Protein AF-W2MM68-F1 (afdb_monomer)

Structure (mmCIF, N/CA/C/O backbone):
data_AF-W2MM68-F1
#
_entry.id   AF-W2MM68-F1
#
loop_
_atom_site.group_PDB
_atom_site.id
_atom_site.type_symbol
_atom_site.label_atom_id
_atom_site.label_alt_id
_atom_site.label_comp_id
_atom_site.label_asym_id
_atom_site.label_entity_id
_atom_site.label_seq_id
_atom_site.pdbx_PDB_ins_code
_atom_site.Cartn_x
_atom_site.Cartn_y
_atom_site.Cartn_z
_atom_site.occupancy
_atom_site.B_iso_or_equiv
_atom_site.auth_seq_id
_atom_site.auth_comp_id
_atom_site.auth_asym_id
_atom_site.auth_atom_id
_atom_site.pdbx_PDB_model_num
ATOM 1 N N . MET A 1 1 ? -10.063 23.492 40.750 1.00 39.12 1 MET A N 1
ATOM 2 C CA . MET A 1 1 ? -10.995 23.133 39.660 1.00 39.12 1 MET A CA 1
ATOM 3 C C . MET A 1 1 ? -10.433 21.910 38.947 1.00 39.12 1 MET A C 1
ATOM 5 O O . MET A 1 1 ? -9.384 22.057 38.332 1.00 39.12 1 MET A O 1
ATOM 9 N N . PRO A 1 2 ? -11.011 20.703 39.084 1.00 41.25 2 PRO A N 1
ATOM 10 C CA . PRO A 1 2 ? 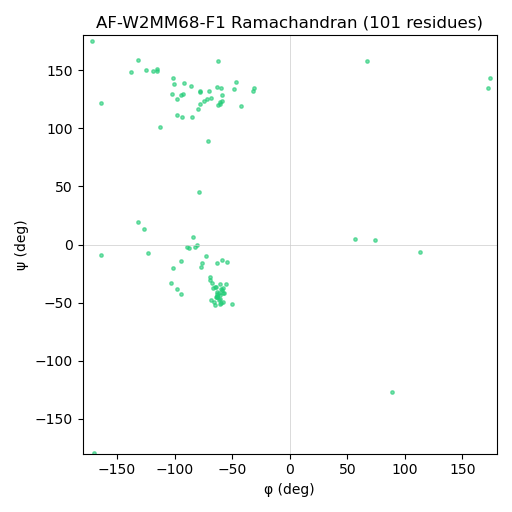-10.542 19.554 38.322 1.00 41.25 2 PRO A CA 1
ATOM 11 C C . PRO A 1 2 ? -11.134 19.640 36.912 1.00 41.25 2 PRO A C 1
ATOM 13 O O . PRO A 1 2 ? -12.350 19.657 36.733 1.00 41.25 2 PRO A O 1
ATOM 16 N N . TYR A 1 3 ? -10.266 19.782 35.918 1.00 42.00 3 TYR A N 1
ATOM 17 C CA . TYR A 1 3 ? -10.649 19.819 34.510 1.00 42.00 3 TYR A CA 1
ATOM 18 C C . TYR A 1 3 ? -11.358 18.512 34.121 1.00 42.00 3 TYR A C 1
ATOM 20 O O . TYR A 1 3 ? -10.909 17.428 34.485 1.00 42.00 3 TYR A O 1
ATOM 28 N N . THR A 1 4 ? -12.470 18.614 33.391 1.00 48.81 4 THR A N 1
ATOM 29 C CA . THR A 1 4 ? -13.402 17.500 33.139 1.00 48.81 4 THR A CA 1
ATOM 30 C C . THR A 1 4 ? -13.097 16.656 31.904 1.00 48.81 4 THR A C 1
ATOM 32 O O . THR A 1 4 ? -13.805 15.683 31.691 1.00 48.81 4 THR A O 1
ATOM 35 N N . THR A 1 5 ? -12.072 16.977 31.108 1.00 53.22 5 THR A N 1
ATOM 36 C CA . THR A 1 5 ? -11.428 16.159 30.046 1.00 53.22 5 THR A CA 1
ATOM 37 C C . THR A 1 5 ? -10.445 17.074 29.319 1.00 53.22 5 THR A C 1
ATOM 39 O O . THR A 1 5 ? -10.848 18.190 29.013 1.00 53.22 5 THR A O 1
ATOM 42 N N . THR A 1 6 ? -9.205 16.651 29.025 1.00 40.12 6 THR A N 1
ATOM 43 C CA . THR A 1 6 ? -8.227 17.293 28.098 1.00 40.12 6 THR A CA 1
ATOM 44 C C . THR A 1 6 ? -6.900 16.522 28.201 1.00 40.12 6 THR A C 1
ATOM 46 O O . THR A 1 6 ? -6.540 16.144 29.305 1.00 40.12 6 THR A O 1
ATOM 49 N N . ASN A 1 7 ? -6.061 16.263 27.198 1.00 38.12 7 ASN A N 1
ATOM 50 C CA . ASN A 1 7 ? -6.043 16.420 25.743 1.00 38.12 7 ASN A CA 1
ATOM 51 C C . ASN A 1 7 ? -4.767 15.678 25.244 1.00 38.12 7 ASN A C 1
ATOM 53 O O . ASN A 1 7 ? -3.964 15.168 26.021 1.00 38.12 7 ASN A O 1
ATOM 57 N N . TYR A 1 8 ? -4.631 15.628 23.925 1.00 43.66 8 TYR A N 1
ATOM 58 C CA . TYR A 1 8 ? -3.711 14.892 23.059 1.00 43.66 8 TYR A CA 1
ATOM 59 C C . TYR A 1 8 ? -2.196 14.882 23.381 1.00 43.66 8 TYR A C 1
ATOM 61 O O . TYR A 1 8 ? -1.568 15.892 23.676 1.00 43.66 8 TYR A O 1
ATOM 69 N N . ARG A 1 9 ? -1.626 13.686 23.175 1.00 54.28 9 ARG A N 1
ATOM 70 C CA . ARG A 1 9 ? -0.219 13.311 22.912 1.00 54.28 9 ARG A CA 1
ATOM 71 C C . ARG A 1 9 ? 0.608 14.364 22.147 1.00 54.28 9 ARG A C 1
ATOM 73 O O . ARG A 1 9 ? 0.168 14.700 21.058 1.00 54.28 9 ARG A O 1
ATOM 80 N N . LEU A 1 10 ? 1.850 14.656 22.574 1.00 43.41 10 LEU A N 1
ATOM 81 C CA . LEU A 1 10 ? 3.044 14.881 21.718 1.00 43.41 10 LEU A CA 1
ATOM 82 C C . LEU A 1 10 ? 4.374 14.801 22.535 1.00 43.41 10 LEU A C 1
ATOM 84 O O . LEU A 1 10 ? 4.582 15.598 23.436 1.00 43.41 10 LEU A O 1
ATOM 88 N N . HIS A 1 11 ? 5.264 13.881 22.125 1.00 46.78 11 HIS A N 1
ATOM 89 C CA . HIS A 1 11 ? 6.740 13.987 21.984 1.00 46.78 11 HIS A CA 1
ATOM 90 C C . HIS A 1 11 ? 7.748 14.161 23.150 1.00 46.78 11 HIS A C 1
ATOM 92 O O . HIS A 1 11 ? 7.440 14.583 24.253 1.00 46.78 11 HIS A O 1
ATOM 98 N N . CYS A 1 12 ? 8.987 13.759 22.798 1.00 49.72 12 CYS A N 1
ATOM 99 C CA . CYS A 1 12 ? 10.251 13.651 23.534 1.00 49.72 12 CYS A CA 1
ATOM 100 C C . CYS A 1 12 ? 10.481 14.678 24.649 1.00 49.72 12 CYS A C 1
ATOM 102 O O . CYS A 1 12 ? 10.406 15.884 24.425 1.00 49.72 12 CYS A O 1
ATOM 104 N N . TYR A 1 13 ? 10.890 14.185 25.816 1.00 50.28 13 TYR A N 1
ATOM 105 C CA . TYR A 1 13 ? 11.122 14.997 27.004 1.00 50.28 13 TYR A CA 1
ATOM 106 C C . TYR A 1 13 ? 12.610 15.338 27.171 1.00 50.28 13 TYR A C 1
ATOM 108 O O . TYR A 1 13 ? 13.457 14.449 27.229 1.00 50.28 13 TYR A O 1
ATOM 116 N N . LEU A 1 14 ? 12.924 16.630 27.275 1.00 51.34 14 LEU A N 1
ATOM 117 C CA . LEU A 1 14 ? 14.216 17.139 27.746 1.00 51.34 14 LEU A CA 1
ATOM 118 C C . LEU A 1 14 ? 14.132 17.389 29.259 1.00 51.34 14 LEU A C 1
ATOM 120 O O . LEU A 1 14 ? 13.211 18.057 29.724 1.00 51.34 14 LEU A O 1
ATOM 124 N N . SER A 1 15 ? 15.092 16.866 30.022 1.00 56.34 15 SER A N 1
ATOM 125 C CA . SER A 1 15 ? 15.143 16.961 31.488 1.00 56.34 15 SER A CA 1
ATOM 126 C C . SER A 1 15 ? 16.116 18.043 31.974 1.00 56.34 15 SER A C 1
ATOM 128 O O . SER A 1 15 ? 17.239 18.115 31.478 1.00 56.34 15 SER A O 1
ATOM 130 N N . TYR A 1 16 ? 15.738 18.820 32.995 1.00 50.28 16 TYR A N 1
ATOM 131 C CA . TYR A 1 16 ? 16.590 19.819 33.664 1.00 50.28 16 TYR A CA 1
ATOM 132 C C . TYR A 1 16 ? 16.537 19.691 35.198 1.00 50.28 16 TYR A C 1
ATOM 134 O O . TYR A 1 16 ? 15.608 19.103 35.759 1.00 50.28 16 TYR A O 1
ATOM 142 N N . ALA A 1 17 ? 17.558 20.224 35.881 1.00 49.66 17 ALA A N 1
ATOM 143 C CA . ALA A 1 17 ? 17.737 20.086 37.327 1.00 49.66 17 ALA A CA 1
ATOM 144 C C . ALA A 1 17 ? 16.578 20.738 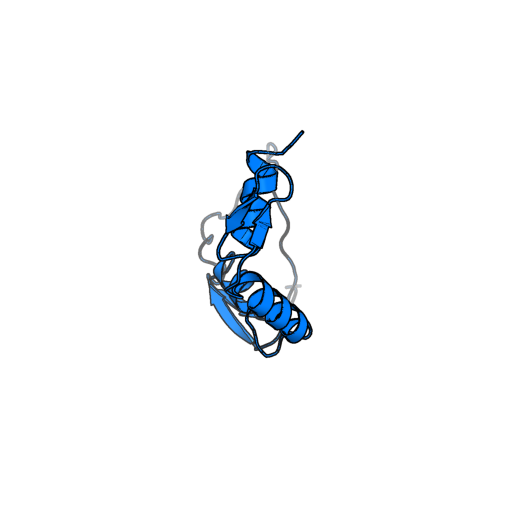38.109 1.00 49.66 17 ALA A C 1
ATOM 146 O O . ALA A 1 17 ? 16.323 21.932 37.975 1.00 49.66 17 ALA A O 1
ATOM 147 N N . GLY A 1 18 ? 15.868 19.929 38.907 1.00 59.00 18 GLY A N 1
ATOM 148 C CA . GLY A 1 18 ? 14.651 20.311 39.643 1.00 59.00 18 GLY A CA 1
ATOM 149 C C . GLY A 1 18 ? 13.361 19.616 39.172 1.00 59.00 18 GLY A C 1
ATOM 150 O O . GLY A 1 18 ? 12.328 19.744 39.824 1.00 59.00 18 GLY A O 1
ATOM 151 N N . MET A 1 19 ? 13.399 18.848 38.078 1.00 56.44 19 MET A N 1
ATOM 152 C CA . MET A 1 19 ? 12.246 18.097 37.564 1.00 56.44 19 MET A CA 1
ATOM 153 C C . MET A 1 19 ? 11.989 16.809 38.375 1.00 56.44 19 MET A C 1
ATOM 155 O O . MET A 1 19 ? 12.852 15.935 38.438 1.00 56.44 19 MET A O 1
ATOM 159 N N . LYS A 1 20 ? 10.795 16.655 38.972 1.00 52.84 20 LYS A N 1
ATOM 160 C CA . LYS A 1 20 ? 10.345 15.386 39.581 1.00 52.84 20 LYS A CA 1
ATOM 161 C C . LYS A 1 20 ? 9.530 14.573 38.576 1.00 52.84 20 LYS A C 1
ATOM 163 O O . LYS A 1 20 ? 8.398 14.934 38.263 1.00 52.84 20 LYS A O 1
ATOM 168 N N . TRP A 1 21 ? 10.100 13.465 38.113 1.00 53.19 21 TRP A N 1
ATOM 169 C CA . TRP A 1 21 ? 9.409 12.481 37.286 1.00 53.19 21 TRP A CA 1
ATOM 170 C C . TRP A 1 21 ? 8.394 11.709 38.128 1.00 53.19 21 TRP A C 1
ATOM 172 O O . TRP A 1 21 ? 8.729 11.146 39.168 1.00 53.19 21 TRP A O 1
ATOM 182 N N . THR A 1 22 ? 7.143 11.712 37.680 1.00 42.00 22 THR A N 1
ATOM 183 C CA . THR A 1 22 ? 6.080 10.850 38.202 1.00 42.00 22 THR A CA 1
ATOM 184 C C . THR A 1 22 ? 5.499 10.075 37.024 1.00 42.00 22 THR A C 1
ATOM 186 O O . THR A 1 22 ? 5.595 10.515 35.880 1.00 42.00 22 THR A O 1
ATOM 189 N N . PRO A 1 23 ? 5.015 8.868 37.296 1.00 45.91 23 PRO A N 1
ATOM 190 C CA . PRO A 1 23 ? 5.521 7.644 36.706 1.00 45.91 23 PRO A CA 1
ATOM 191 C C . PRO A 1 23 ? 5.415 7.575 35.178 1.00 45.91 23 PRO A C 1
ATOM 193 O O . PRO A 1 23 ? 4.324 7.469 34.622 1.00 45.91 23 PRO A O 1
ATOM 196 N N . ASP A 1 24 ? 6.559 7.381 34.525 1.00 37.19 24 ASP A N 1
ATOM 197 C CA . ASP A 1 24 ? 6.729 6.126 33.786 1.00 37.19 24 ASP A CA 1
ATOM 198 C C . ASP A 1 24 ? 6.183 4.991 34.671 1.00 37.19 24 ASP A C 1
ATOM 200 O O . ASP A 1 24 ? 6.546 4.896 35.837 1.00 37.19 24 ASP A O 1
ATOM 204 N N . ILE A 1 25 ? 5.173 4.226 34.280 1.00 48.16 25 ILE A N 1
ATOM 205 C CA . IL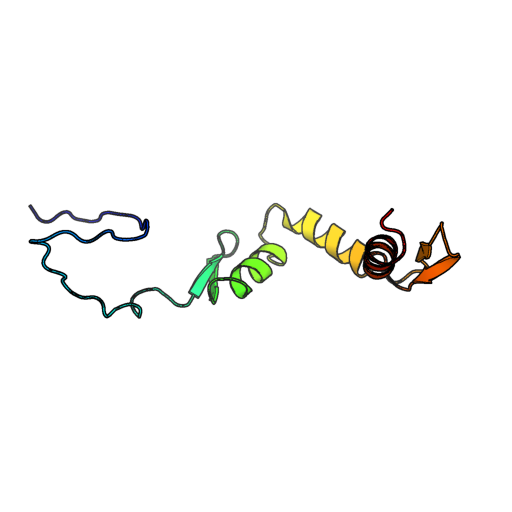E A 1 25 ? 5.369 2.814 33.900 1.00 48.16 25 ILE A CA 1
ATOM 206 C C . ILE A 1 25 ? 4.135 2.305 33.128 1.00 48.16 25 ILE A C 1
ATOM 208 O O . ILE A 1 25 ? 4.184 1.242 32.520 1.00 48.16 25 ILE A O 1
ATOM 212 N N . VAL A 1 26 ? 3.024 3.056 33.061 1.00 43.94 26 VAL A N 1
ATOM 213 C CA . VAL A 1 26 ? 1.813 2.636 32.323 1.00 43.94 26 VAL A CA 1
ATOM 214 C C . VAL A 1 26 ? 1.962 2.869 30.813 1.00 43.94 26 VAL A C 1
ATOM 216 O O . VAL A 1 26 ? 1.051 3.334 30.134 1.00 43.94 26 VAL A O 1
ATOM 219 N N . GLN A 1 27 ? 3.110 2.500 30.246 1.00 43.84 27 GLN A N 1
ATOM 220 C CA . GLN A 1 27 ? 3.212 2.220 28.813 1.00 43.84 27 GLN A CA 1
ATOM 221 C C . GLN A 1 27 ? 2.184 1.159 28.358 1.00 43.84 27 GLN A C 1
ATOM 223 O O . GLN A 1 27 ? 1.862 1.114 27.174 1.00 43.84 27 GLN A O 1
ATOM 228 N N . ASP A 1 28 ? 1.576 0.418 29.295 1.00 48.31 28 ASP A N 1
ATOM 229 C CA . ASP A 1 28 ? 0.382 -0.420 29.102 1.00 48.31 28 ASP A CA 1
ATOM 230 C C . ASP A 1 28 ? -0.951 0.349 28.927 1.00 48.31 28 ASP A C 1
ATOM 232 O O . ASP A 1 28 ? -1.962 -0.247 28.563 1.00 48.31 28 ASP A O 1
ATOM 236 N N . ALA A 1 29 ? -1.009 1.670 29.145 1.00 52.78 29 ALA A N 1
ATOM 237 C CA . ALA A 1 29 ? -2.260 2.453 29.112 1.00 52.78 29 ALA A CA 1
ATOM 238 C C . ALA A 1 29 ? -2.741 2.821 27.699 1.00 52.78 29 ALA A C 1
ATOM 240 O O . ALA A 1 29 ? -3.758 3.499 27.527 1.00 52.78 29 ALA A O 1
ATOM 241 N N . LEU A 1 30 ? -2.012 2.421 26.660 1.00 56.41 30 LEU A N 1
ATOM 242 C CA . LEU A 1 30 ? -2.442 2.616 25.286 1.00 56.41 30 LEU A CA 1
ATOM 243 C C . LEU A 1 30 ? -3.150 1.363 24.808 1.00 56.41 30 LEU A C 1
ATOM 245 O O . LEU A 1 30 ? -2.553 0.293 24.863 1.00 56.41 30 LEU A O 1
ATOM 249 N N . PRO A 1 31 ? -4.364 1.469 24.239 1.00 62.91 31 PRO A N 1
ATOM 250 C CA . PRO A 1 31 ? -4.965 0.290 23.658 1.00 62.91 31 PRO A CA 1
ATOM 251 C C . PRO A 1 31 ? -4.026 -0.228 22.566 1.00 62.91 31 PRO A C 1
ATOM 253 O O . PRO A 1 31 ? -3.683 0.528 21.651 1.00 62.91 31 PRO A O 1
ATOM 256 N N . GLN A 1 32 ? -3.603 -1.489 22.657 1.00 66.06 32 GLN A N 1
ATOM 257 C CA . GLN A 1 32 ? -2.785 -2.142 21.624 1.00 66.06 32 GLN A CA 1
ATOM 258 C C . GLN A 1 32 ? -3.499 -2.162 20.262 1.00 66.06 32 GLN A C 1
ATOM 260 O O . GLN A 1 32 ? -2.891 -2.370 19.216 1.00 66.06 32 GLN A O 1
ATOM 265 N N . HIS A 1 33 ? -4.798 -1.859 20.264 1.00 74.62 33 HIS A N 1
ATOM 266 C CA . HIS A 1 33 ? -5.648 -1.694 19.103 1.00 74.62 33 HIS A CA 1
ATOM 267 C C . HIS A 1 33 ? -5.908 -0.215 18.760 1.00 74.62 33 HIS A C 1
ATOM 269 O O . HIS A 1 33 ? -6.049 0.660 19.616 1.00 74.62 33 HIS A O 1
ATOM 275 N N . GLY A 1 34 ? -5.978 0.093 17.473 1.00 82.38 34 GLY A N 1
ATOM 276 C CA . GLY A 1 34 ? -6.476 1.339 16.922 1.00 82.38 34 GLY A CA 1
ATOM 277 C C . GLY A 1 34 ? -7.735 1.068 16.113 1.00 82.38 34 GLY A C 1
ATOM 278 O O . GLY A 1 34 ? -7.920 -0.006 15.551 1.00 82.38 34 GLY A O 1
ATOM 279 N N . GLU A 1 35 ? -8.617 2.052 16.080 1.00 86.94 35 GLU A N 1
ATOM 280 C CA . GLU A 1 35 ? -9.903 1.917 15.415 1.00 86.94 35 GLU A CA 1
ATOM 281 C C . GLU A 1 35 ? -9.815 2.381 13.957 1.00 86.94 35 GLU A C 1
ATOM 283 O O . GLU A 1 35 ? -9.139 3.367 13.615 1.00 86.94 35 GLU A O 1
ATOM 288 N N . CYS A 1 36 ? -10.463 1.641 13.063 1.00 89.25 36 CYS A N 1
ATOM 289 C CA . CYS A 1 36 ? -10.598 2.050 11.679 1.00 89.25 36 CYS A CA 1
ATOM 290 C C . CYS A 1 36 ? -11.618 3.184 11.551 1.00 89.25 36 CYS A C 1
ATOM 292 O O . CYS A 1 36 ? -12.789 3.012 11.868 1.00 89.25 36 CYS A O 1
ATOM 294 N N . GLN A 1 37 ? -11.195 4.309 10.975 1.00 86.69 37 GLN A N 1
ATOM 295 C CA . GLN A 1 37 ? -12.042 5.491 10.758 1.00 86.69 37 GLN A CA 1
ATOM 296 C C . GLN A 1 37 ? -13.227 5.246 9.806 1.00 86.69 37 GLN A C 1
ATOM 298 O O . GLN A 1 37 ? -14.139 6.060 9.761 1.00 86.69 37 GLN A O 1
ATOM 303 N N . TYR A 1 38 ? -13.213 4.151 9.039 1.00 88.44 38 TYR A N 1
ATOM 304 C CA . TYR A 1 38 ? -14.238 3.854 8.035 1.00 88.44 38 TYR A CA 1
ATOM 305 C C . TYR A 1 38 ? -15.242 2.787 8.482 1.00 88.44 38 TYR A C 1
ATOM 307 O O . TYR A 1 38 ? -16.400 2.826 8.075 1.00 88.44 38 TYR A O 1
ATOM 315 N N . CYS A 1 39 ? -14.816 1.807 9.287 1.00 89.31 39 CYS A N 1
ATOM 316 C CA . CYS A 1 39 ? -15.683 0.707 9.716 1.00 89.31 39 CYS A CA 1
ATOM 317 C C . CYS A 1 39 ? -15.832 0.543 11.230 1.00 89.31 39 CYS A C 1
ATOM 319 O O . CYS A 1 39 ? -16.659 -0.272 11.629 1.00 89.31 39 CYS A O 1
ATOM 321 N N . GLY A 1 40 ? -15.076 1.284 12.046 1.00 85.31 40 GLY A N 1
ATOM 322 C CA . GLY A 1 40 ? -15.118 1.190 13.510 1.00 85.31 40 GLY A CA 1
ATOM 323 C C . GLY A 1 40 ? -14.453 -0.066 14.086 1.00 85.31 40 GLY A C 1
ATOM 324 O O . GLY A 1 40 ? -14.492 -0.297 15.290 1.00 85.31 40 GLY A O 1
ATOM 325 N N . GLU A 1 41 ? -13.841 -0.910 13.250 1.00 87.75 41 GLU A N 1
ATOM 326 C CA . GLU A 1 41 ? -13.186 -2.129 13.725 1.00 87.75 41 GLU A CA 1
ATOM 327 C C . GLU A 1 41 ? -11.914 -1.784 14.508 1.00 87.75 41 GLU A C 1
ATOM 329 O O . GLU A 1 41 ? -11.079 -0.989 14.058 1.00 87.75 41 GLU A O 1
ATOM 334 N N . LYS A 1 42 ? -11.768 -2.394 15.687 1.00 88.38 42 LYS A N 1
ATOM 335 C CA . LYS A 1 42 ? -10.578 -2.278 16.531 1.00 88.38 42 LYS A CA 1
ATOM 336 C C . LYS A 1 42 ? -9.552 -3.304 16.062 1.00 88.38 42 LYS A C 1
ATOM 338 O O . LYS A 1 42 ? -9.731 -4.497 16.259 1.00 88.38 42 LYS A O 1
ATOM 343 N N . VAL A 1 43 ? -8.475 -2.825 15.454 1.00 87.25 43 VAL A N 1
ATOM 344 C CA . VAL A 1 43 ? -7.394 -3.645 14.890 1.00 87.25 43 VAL A CA 1
ATOM 345 C C . VAL A 1 43 ? -6.100 -3.302 15.603 1.00 87.25 43 VAL A C 1
ATOM 347 O O . VAL A 1 43 ? -5.917 -2.153 15.987 1.00 87.25 43 VAL A O 1
ATOM 350 N N . GLU A 1 44 ? -5.168 -4.236 15.753 1.00 83.12 44 GLU A N 1
ATOM 351 C CA . GLU A 1 44 ? -3.839 -3.940 16.303 1.00 83.12 44 GLU A CA 1
ATOM 352 C C . GLU A 1 44 ? -3.197 -2.706 15.632 1.00 83.12 44 GLU A C 1
ATOM 354 O O . GLU A 1 44 ? -3.242 -2.523 14.405 1.00 83.12 44 GLU A O 1
ATOM 359 N N . LYS A 1 45 ? -2.645 -1.797 16.446 1.00 77.38 45 LYS A N 1
ATOM 360 C CA . LYS A 1 45 ? -2.055 -0.539 15.967 1.00 77.38 45 LYS A CA 1
ATOM 361 C C . LYS A 1 45 ? -0.858 -0.804 15.050 1.00 77.38 45 LYS A C 1
ATOM 363 O O . LYS A 1 45 ? -0.207 -1.841 15.085 1.00 77.38 45 LYS A O 1
ATOM 368 N N . GLY A 1 46 ? -0.542 0.182 14.211 1.00 81.06 46 GLY A N 1
ATOM 369 C CA . GLY A 1 46 ? 0.621 0.133 13.324 1.00 81.06 46 GLY A CA 1
ATOM 370 C C . GLY A 1 46 ? 0.325 -0.519 11.973 1.00 81.06 46 GLY A C 1
ATOM 371 O O . GLY A 1 46 ? -0.577 -0.084 11.249 1.00 81.06 46 GLY A O 1
ATOM 372 N N . GLN A 1 47 ? 1.125 -1.522 11.587 1.00 83.44 47 GLN A N 1
ATOM 373 C CA . GLN A 1 47 ? 1.055 -2.122 10.247 1.00 83.44 47 GLN A CA 1
ATOM 374 C C . GLN A 1 47 ? -0.283 -2.822 9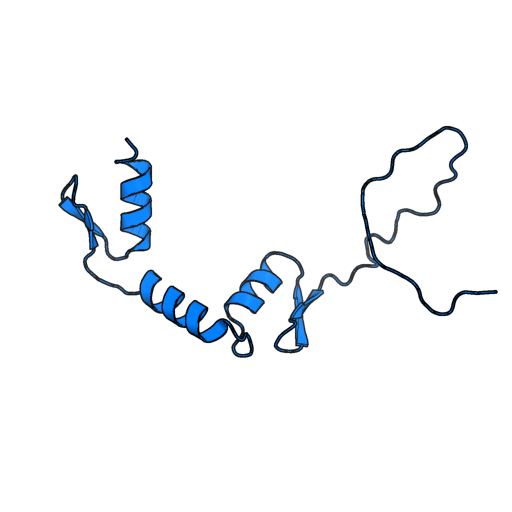.977 1.00 83.44 47 GLN A C 1
ATOM 376 O O . GLN A 1 47 ? -0.789 -2.740 8.855 1.00 83.44 47 GLN A O 1
ATOM 381 N N . ALA A 1 48 ? -0.862 -3.474 10.989 1.00 88.06 48 ALA A N 1
ATOM 382 C CA . ALA A 1 48 ? -2.135 -4.178 10.870 1.00 88.06 48 ALA A CA 1
ATOM 383 C C . ALA A 1 48 ? -3.284 -3.205 10.569 1.00 88.06 48 ALA A C 1
ATOM 385 O O . ALA A 1 48 ? -3.946 -3.353 9.542 1.00 88.06 48 ALA A O 1
ATOM 386 N N . LEU A 1 49 ? -3.442 -2.133 11.355 1.00 88.19 49 LEU A N 1
ATOM 387 C CA . LEU A 1 49 ? -4.441 -1.094 11.083 1.00 88.19 49 LEU A CA 1
ATOM 388 C C . LEU A 1 49 ? -4.238 -0.402 9.722 1.00 88.19 49 LEU A C 1
ATOM 390 O O . LEU A 1 49 ? -5.211 -0.112 9.024 1.00 88.19 49 LEU A O 1
ATOM 394 N N . ARG A 1 50 ? -2.989 -0.155 9.299 1.00 87.31 50 ARG A N 1
ATOM 395 C CA . ARG A 1 50 ? -2.707 0.424 7.972 1.00 87.31 50 ARG A CA 1
ATOM 396 C C . ARG A 1 50 ? -3.154 -0.507 6.843 1.00 87.31 50 ARG A C 1
ATOM 398 O O . ARG A 1 50 ? -3.782 -0.041 5.892 1.00 87.31 50 ARG A O 1
ATOM 405 N N . LYS A 1 51 ? -2.847 -1.807 6.943 1.00 88.06 51 LYS A N 1
ATOM 406 C CA . LYS A 1 51 ? -3.334 -2.815 5.991 1.00 88.06 51 LYS A CA 1
ATOM 407 C C . LYS A 1 51 ? -4.856 -2.849 6.012 1.00 88.06 51 LYS A C 1
ATOM 409 O O . LYS A 1 51 ? -5.456 -2.667 4.960 1.00 88.06 51 LYS A O 1
ATOM 414 N N . HIS A 1 52 ? -5.473 -2.964 7.185 1.00 90.62 52 HIS A N 1
ATOM 415 C CA . HIS A 1 52 ? -6.925 -2.945 7.321 1.00 90.62 52 HIS A CA 1
ATOM 416 C C . HIS A 1 52 ? -7.539 -1.745 6.583 1.00 90.62 52 HIS A C 1
ATOM 418 O O . HIS A 1 52 ? -8.376 -1.945 5.715 1.00 90.62 52 HIS A O 1
ATOM 424 N N . ARG A 1 53 ? -7.064 -0.510 6.807 1.00 88.88 53 ARG A N 1
ATOM 425 C CA . ARG A 1 53 ? -7.578 0.683 6.100 1.00 88.88 53 ARG A CA 1
ATOM 426 C C . ARG A 1 53 ? -7.443 0.587 4.578 1.00 88.88 53 ARG A C 1
ATOM 428 O O . ARG A 1 53 ? -8.347 1.009 3.863 1.00 88.88 53 ARG A O 1
ATOM 435 N N . PHE A 1 54 ? -6.341 0.033 4.072 1.00 87.69 54 PHE A N 1
ATOM 436 C CA . PHE A 1 54 ? -6.129 -0.162 2.633 1.00 87.69 54 PHE A CA 1
ATOM 437 C C . PHE A 1 54 ? -7.091 -1.198 2.021 1.00 87.69 54 PHE A C 1
ATOM 439 O O . PHE A 1 54 ? -7.493 -1.067 0.862 1.00 87.69 54 PHE A O 1
ATOM 446 N N . TYR A 1 55 ? -7.471 -2.223 2.787 1.00 87.50 55 TYR A N 1
ATOM 447 C CA . TYR A 1 55 ? -8.398 -3.277 2.359 1.00 87.50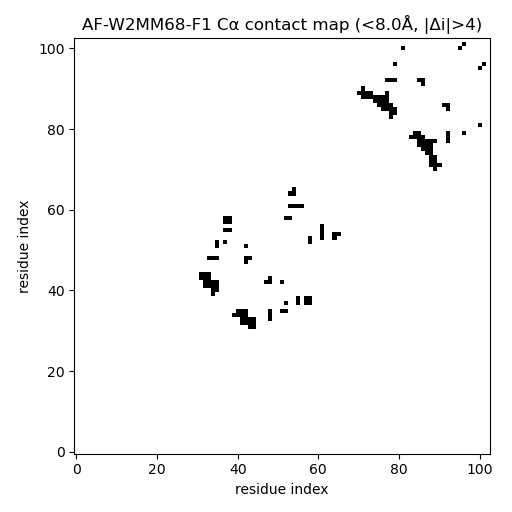 55 TYR A CA 1
ATOM 448 C C . TYR A 1 55 ? -9.864 -3.022 2.737 1.00 87.50 55 TYR A C 1
ATOM 450 O O . TYR A 1 55 ? -10.735 -3.668 2.163 1.00 87.50 55 TYR A O 1
ATOM 458 N N . CYS A 1 56 ? -10.135 -2.073 3.633 1.00 89.94 56 CYS A N 1
ATOM 459 C CA . CYS A 1 56 ? -11.455 -1.789 4.183 1.00 89.94 56 CYS A CA 1
ATOM 460 C C . CYS A 1 56 ? -12.464 -1.428 3.085 1.00 89.94 56 CYS A C 1
ATOM 462 O O . CYS A 1 56 ? -12.226 -0.532 2.274 1.00 89.94 56 CYS A O 1
ATOM 464 N N . GLU A 1 57 ? -13.613 -2.103 3.088 1.00 85.56 57 GLU A N 1
ATOM 465 C CA . GLU A 1 57 ? -14.673 -1.896 2.095 1.00 85.56 57 GLU A CA 1
ATOM 466 C C . GLU A 1 57 ? -15.361 -0.539 2.233 1.00 85.56 57 GLU A C 1
ATOM 468 O O . GLU A 1 57 ? -15.774 0.040 1.233 1.00 85.56 57 GLU A O 1
ATOM 473 N N . LYS A 1 58 ? -15.428 -0.011 3.460 1.00 87.62 58 LYS A N 1
ATOM 474 C CA . LYS A 1 58 ? -16.031 1.293 3.771 1.00 87.62 58 LYS A CA 1
ATOM 475 C C . LYS A 1 58 ? -15.082 2.472 3.527 1.00 87.62 58 LYS A C 1
ATOM 477 O O . LYS A 1 58 ? -15.464 3.618 3.738 1.00 87.62 58 LYS A O 1
ATOM 482 N N . ASN A 1 59 ? -13.840 2.215 3.111 1.00 89.12 59 ASN A N 1
ATOM 483 C CA . ASN A 1 59 ? -12.900 3.276 2.766 1.00 89.12 59 ASN A CA 1
ATOM 484 C C . ASN A 1 59 ? -13.373 3.990 1.479 1.00 89.12 59 ASN A C 1
ATOM 486 O O . ASN A 1 59 ? -13.529 3.313 0.461 1.00 89.12 59 ASN A O 1
ATOM 490 N N . PRO A 1 60 ? -13.527 5.329 1.465 1.00 85.75 60 PRO A N 1
ATOM 491 C CA . PRO A 1 60 ? -13.857 6.093 0.258 1.00 85.75 60 PRO A CA 1
ATOM 492 C C . PRO A 1 60 ? -12.868 5.870 -0.899 1.00 85.75 60 PRO A C 1
ATOM 494 O O . PRO A 1 60 ? -13.267 5.793 -2.056 1.00 85.75 60 PRO A O 1
ATOM 497 N N . MET A 1 61 ? -11.580 5.665 -0.594 1.00 83.06 61 MET A N 1
ATOM 498 C CA . MET A 1 61 ? -10.545 5.286 -1.571 1.00 83.06 61 MET A CA 1
ATOM 499 C C . MET A 1 61 ? -10.480 3.772 -1.839 1.00 83.06 61 MET A C 1
ATOM 501 O O . MET A 1 61 ? -9.588 3.276 -2.531 1.00 83.06 61 MET A O 1
ATOM 505 N N . GLY A 1 62 ? -11.411 2.997 -1.285 1.00 82.94 62 GLY A N 1
ATOM 506 C CA . GLY A 1 62 ? -11.450 1.541 -1.384 1.00 82.94 62 GLY A CA 1
ATOM 507 C C . GLY A 1 62 ? -11.563 1.047 -2.825 1.00 82.94 62 GLY A C 1
ATOM 508 O O . GLY A 1 62 ? -10.952 0.031 -3.166 1.00 82.94 62 GLY A O 1
ATOM 509 N N . VAL A 1 63 ? -12.275 1.780 -3.690 1.00 81.62 63 VAL A N 1
ATOM 510 C CA . VAL A 1 63 ? -12.414 1.455 -5.122 1.00 81.62 63 VAL A CA 1
ATOM 511 C C . VAL A 1 63 ? -11.073 1.580 -5.843 1.00 81.62 63 VAL A C 1
ATOM 513 O O . VAL A 1 63 ? -10.645 0.639 -6.512 1.00 81.62 63 VAL A O 1
ATOM 516 N N . GLU A 1 64 ? -10.363 2.692 -5.658 1.00 86.81 64 GLU A N 1
ATOM 517 C CA . GLU A 1 64 ? -9.046 2.905 -6.264 1.00 86.81 64 GLU A CA 1
ATOM 518 C C . GLU A 1 64 ? -8.022 1.887 -5.745 1.00 86.81 64 GLU A C 1
ATOM 520 O O . GLU A 1 64 ? -7.327 1.234 -6.530 1.00 86.81 64 GLU A O 1
ATOM 525 N N . ASN A 1 65 ? -7.996 1.657 -4.428 1.00 85.31 65 ASN A N 1
ATOM 526 C CA . ASN A 1 65 ? -7.137 0.647 -3.813 1.00 85.31 65 ASN A CA 1
ATOM 527 C C . ASN A 1 65 ? -7.426 -0.750 -4.385 1.00 85.31 65 ASN A C 1
ATOM 529 O O . ASN A 1 65 ? -6.496 -1.495 -4.697 1.00 85.31 65 ASN A O 1
ATOM 533 N N . ARG A 1 66 ? -8.701 -1.102 -4.596 1.00 85.31 66 ARG A N 1
ATOM 534 C CA . ARG A 1 66 ? -9.116 -2.372 -5.214 1.00 85.31 66 ARG A CA 1
ATOM 535 C C . ARG A 1 66 ? -8.633 -2.491 -6.660 1.00 85.31 66 ARG A C 1
ATOM 537 O O . ARG A 1 66 ? -8.101 -3.540 -7.025 1.00 85.31 66 ARG A O 1
ATOM 544 N N . LEU A 1 67 ? -8.771 -1.440 -7.469 1.00 87.31 67 LEU A N 1
ATOM 545 C CA . LEU A 1 67 ? -8.287 -1.420 -8.854 1.00 87.31 67 LEU A CA 1
ATOM 546 C C . LEU A 1 67 ? -6.762 -1.549 -8.922 1.00 87.31 67 LEU A C 1
ATOM 548 O O . LEU A 1 67 ? -6.243 -2.334 -9.720 1.00 87.31 67 LEU A O 1
ATOM 552 N N . LYS A 1 68 ? -6.046 -0.838 -8.046 1.00 84.88 68 LYS A N 1
ATOM 553 C CA . LYS A 1 68 ? -4.588 -0.927 -7.930 1.00 84.88 68 LYS A CA 1
ATOM 554 C C . LYS A 1 68 ? -4.146 -2.343 -7.561 1.00 84.88 68 LYS A C 1
ATOM 556 O O . LYS A 1 68 ? -3.286 -2.897 -8.240 1.00 84.88 68 LYS A O 1
ATOM 561 N N . ARG A 1 69 ? -4.784 -2.974 -6.566 1.00 85.25 69 ARG A N 1
ATOM 562 C CA . ARG A 1 69 ? -4.529 -4.384 -6.212 1.00 85.25 69 ARG A CA 1
ATOM 563 C C . ARG A 1 69 ? -4.773 -5.318 -7.391 1.00 85.25 69 ARG A C 1
ATOM 565 O O . ARG A 1 69 ? -3.909 -6.126 -7.711 1.00 85.25 69 ARG A O 1
ATOM 572 N N . LYS A 1 70 ? -5.922 -5.189 -8.065 1.00 87.25 70 LYS A N 1
ATOM 573 C CA . LYS A 1 70 ? -6.267 -6.031 -9.219 1.00 87.25 70 LYS A CA 1
ATOM 574 C C . LYS A 1 70 ? -5.226 -5.914 -10.332 1.00 87.25 70 LYS A C 1
ATOM 576 O O . LYS A 1 70 ? -4.916 -6.917 -10.959 1.00 87.25 70 LYS A O 1
ATOM 581 N N . ARG A 1 71 ? -4.676 -4.717 -10.563 1.00 86.06 71 ARG A N 1
ATOM 582 C CA . ARG A 1 71 ? -3.613 -4.479 -11.550 1.00 86.06 71 ARG A CA 1
ATOM 583 C C . ARG A 1 71 ? -2.285 -5.121 -11.142 1.00 86.06 71 ARG A C 1
ATOM 585 O O . ARG A 1 71 ? -1.690 -5.810 -11.959 1.00 86.06 71 ARG A O 1
ATOM 592 N N . GLU A 1 72 ? -1.849 -4.924 -9.900 1.00 84.31 72 GLU A N 1
ATOM 593 C CA . GLU A 1 72 ? -0.562 -5.439 -9.403 1.00 84.31 72 GLU A CA 1
ATOM 594 C C . GLU A 1 72 ? -0.535 -6.979 -9.329 1.00 84.31 72 GLU A C 1
ATOM 596 O O . GLU A 1 72 ? 0.475 -7.589 -9.670 1.00 84.31 72 GLU A O 1
ATOM 601 N N . TYR A 1 73 ? -1.654 -7.616 -8.957 1.00 83.00 73 TYR A N 1
ATOM 602 C CA . TYR A 1 73 ? -1.791 -9.081 -8.929 1.00 83.00 73 TYR A CA 1
ATOM 603 C C . TYR A 1 73 ? -2.247 -9.691 -10.262 1.00 83.00 73 TYR A C 1
ATOM 605 O O . TYR A 1 73 ? -2.329 -10.917 -10.371 1.00 83.00 73 TYR A O 1
ATOM 613 N N . LYS A 1 74 ? -2.544 -8.878 -11.289 1.00 89.19 74 LYS A N 1
ATOM 614 C CA . LYS A 1 74 ? -2.904 -9.401 -12.612 1.00 89.19 74 LYS A CA 1
ATOM 615 C C . LYS A 1 74 ? -1.729 -10.226 -13.132 1.00 89.19 74 LYS A C 1
ATOM 617 O O . LYS A 1 74 ? -0.608 -9.733 -13.251 1.00 89.19 74 LYS A O 1
ATOM 622 N N . LYS A 1 75 ? -1.994 -11.501 -13.409 1.00 89.62 75 LYS A N 1
ATOM 623 C CA . LYS A 1 75 ? -1.044 -12.367 -14.100 1.00 89.62 75 LYS A CA 1
ATOM 624 C C . LYS A 1 75 ? -1.099 -12.038 -15.588 1.00 89.62 75 LYS A C 1
ATOM 626 O O . LYS A 1 75 ? -2.183 -11.938 -16.161 1.00 89.62 75 LYS A O 1
ATOM 631 N N . GLY A 1 76 ? 0.063 -11.856 -16.187 1.00 89.94 76 GLY A N 1
ATOM 632 C CA . GLY A 1 76 ? 0.219 -11.550 -17.600 1.00 89.94 76 GLY A CA 1
ATOM 633 C C . GLY A 1 76 ? 1.679 -11.654 -18.001 1.00 89.94 76 GLY A C 1
ATOM 634 O O . GLY A 1 76 ? 2.528 -11.970 -17.172 1.00 89.94 76 GLY A O 1
ATOM 635 N N . GLU A 1 77 ? 1.963 -11.390 -19.266 1.00 92.75 77 GLU A N 1
ATOM 636 C CA . GLU A 1 77 ? 3.328 -11.343 -19.774 1.00 92.75 77 GLU A C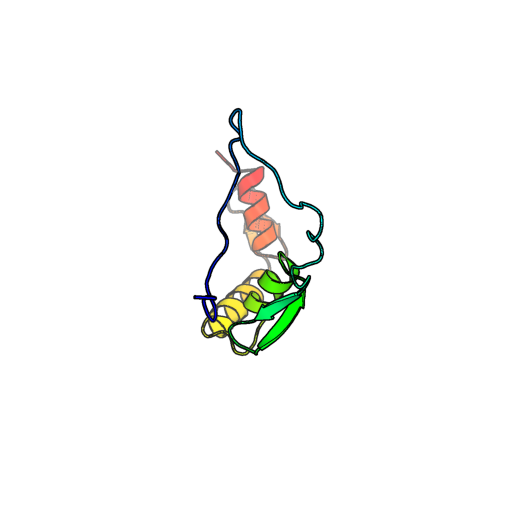A 1
ATOM 637 C C . GLU A 1 77 ? 3.782 -9.887 -19.815 1.00 92.75 77 GLU A C 1
ATOM 639 O O . GLU A 1 77 ? 3.250 -9.064 -20.556 1.00 92.75 77 GLU A O 1
ATOM 644 N N . TYR A 1 78 ? 4.737 -9.555 -18.952 1.00 92.75 78 TYR A N 1
ATOM 645 C CA . TYR A 1 78 ? 5.286 -8.213 -18.814 1.00 92.75 78 TYR A CA 1
ATOM 646 C C . TYR A 1 78 ? 6.736 -8.235 -19.279 1.00 92.75 78 TYR A C 1
ATOM 648 O O . TYR A 1 78 ? 7.616 -8.693 -18.551 1.00 92.75 78 TYR A O 1
ATOM 656 N N . LYS A 1 79 ? 6.973 -7.767 -20.503 1.00 94.06 79 LYS A N 1
ATOM 657 C CA . LYS A 1 79 ? 8.292 -7.773 -21.137 1.00 94.06 79 LYS A CA 1
ATOM 658 C C . LYS A 1 79 ? 9.104 -6.531 -20.747 1.00 94.06 79 LYS A C 1
ATOM 660 O O . LYS A 1 79 ? 8.572 -5.422 -20.714 1.00 94.06 79 LYS A O 1
ATOM 665 N N . CYS A 1 80 ? 10.384 -6.712 -20.433 1.00 94.50 80 CYS A N 1
ATOM 666 C CA . CYS A 1 80 ? 11.331 -5.614 -20.264 1.00 94.50 80 CYS A CA 1
ATOM 667 C C . CYS A 1 80 ? 11.791 -5.094 -21.628 1.00 94.50 80 CYS A C 1
ATOM 669 O O . CYS A 1 80 ? 12.211 -5.881 -22.463 1.00 94.50 80 CYS A O 1
ATOM 671 N N . GLU A 1 81 ? 11.751 -3.780 -21.838 1.00 92.12 81 GLU A N 1
ATOM 672 C CA . GLU A 1 81 ? 12.165 -3.146 -23.104 1.00 92.12 81 GLU A CA 1
ATOM 673 C C . GLU A 1 81 ? 13.689 -3.079 -23.278 1.00 92.12 81 GLU A C 1
ATOM 675 O O . GLU A 1 81 ? 14.157 -2.844 -24.382 1.00 92.12 81 GLU A O 1
ATOM 680 N N . VAL A 1 82 ? 14.463 -3.268 -22.201 1.00 92.50 82 VAL A N 1
ATOM 681 C CA . VAL A 1 82 ? 15.932 -3.150 -22.232 1.00 92.50 82 VAL A CA 1
ATOM 682 C C . VAL A 1 82 ? 16.605 -4.504 -22.455 1.00 92.50 82 VAL A C 1
ATOM 684 O O . VAL A 1 82 ? 17.557 -4.597 -23.218 1.00 92.50 82 VAL A O 1
ATOM 687 N N . CYS A 1 83 ? 16.128 -5.561 -21.788 1.00 93.88 83 CYS A N 1
ATOM 688 C CA . CYS A 1 83 ? 16.758 -6.887 -21.839 1.00 93.88 83 CYS A CA 1
ATOM 689 C C . CYS A 1 83 ? 15.802 -8.021 -22.238 1.00 93.88 83 CYS A C 1
ATOM 691 O O . CYS A 1 83 ? 16.095 -9.188 -21.979 1.00 93.88 83 CYS A O 1
ATOM 693 N N . ASP A 1 84 ? 14.618 -7.687 -22.760 1.00 90.62 84 ASP A N 1
ATOM 694 C CA . ASP A 1 84 ? 13.597 -8.610 -23.278 1.00 90.62 84 ASP A CA 1
ATOM 695 C C . ASP A 1 84 ? 13.070 -9.696 -22.317 1.00 90.62 84 ASP A C 1
ATOM 697 O O . ASP A 1 84 ? 12.233 -10.515 -22.701 1.00 90.62 84 ASP A O 1
ATOM 701 N N . LYS A 1 85 ? 13.479 -9.688 -21.041 1.00 94.06 85 LYS A N 1
ATOM 702 C CA . LYS A 1 85 ? 13.005 -10.638 -20.022 1.00 94.06 85 LYS A CA 1
ATOM 703 C C . LYS A 1 85 ? 11.503 -10.477 -19.788 1.00 94.06 85 LYS A C 1
ATOM 705 O O . LYS A 1 85 ? 11.008 -9.361 -19.623 1.00 94.06 85 LYS A O 1
ATOM 710 N N . VAL A 1 86 ? 10.792 -11.601 -19.721 1.00 94.19 86 VAL A N 1
ATOM 711 C CA . VAL A 1 86 ? 9.341 -11.646 -19.492 1.00 94.19 86 VAL A CA 1
ATOM 712 C C . VAL A 1 86 ? 9.046 -12.020 -18.043 1.00 94.19 86 VAL A C 1
ATOM 714 O O . VAL A 1 86 ? 9.544 -13.015 -17.519 1.00 94.19 86 VAL A O 1
ATOM 717 N N . PHE A 1 87 ? 8.195 -11.230 -17.396 1.00 93.62 87 PHE A N 1
ATOM 718 C CA . PHE A 1 87 ? 7.757 -11.428 -16.019 1.00 93.62 87 PHE A CA 1
ATOM 719 C C . PHE A 1 87 ? 6.261 -11.725 -15.961 1.00 93.62 87 PHE A C 1
ATOM 721 O O . PHE A 1 87 ? 5.490 -11.238 -16.780 1.00 93.62 87 PHE A O 1
ATOM 728 N N . LYS A 1 88 ? 5.839 -12.483 -14.942 1.00 92.75 88 LYS A N 1
ATOM 729 C CA . LYS A 1 88 ? 4.425 -12.850 -14.726 1.00 92.75 88 LYS A CA 1
ATOM 730 C C . LYS A 1 88 ? 3.572 -11.716 -14.136 1.00 92.75 88 LYS A C 1
ATOM 732 O O . LYS A 1 88 ? 2.345 -11.779 -14.200 1.00 92.75 88 LYS A O 1
ATOM 737 N N . HIS A 1 89 ? 4.214 -10.712 -13.533 1.00 92.00 89 HIS A N 1
ATOM 738 C CA . HIS A 1 89 ? 3.565 -9.605 -12.827 1.00 92.00 89 HIS A CA 1
ATOM 739 C C . HIS A 1 89 ? 4.239 -8.267 -13.132 1.00 92.00 89 HIS A C 1
ATOM 741 O O . HIS A 1 89 ? 5.459 -8.191 -13.304 1.00 92.00 89 HIS A O 1
ATOM 747 N N . GLN A 1 90 ? 3.442 -7.195 -13.115 1.00 90.81 90 GLN A N 1
ATOM 748 C CA . GLN A 1 90 ? 3.929 -5.833 -13.340 1.00 90.81 90 GLN A CA 1
ATOM 749 C C . GLN A 1 90 ? 4.896 -5.374 -12.236 1.00 90.81 90 GLN A C 1
ATOM 751 O O . GLN A 1 90 ? 5.881 -4.692 -12.522 1.00 90.81 90 GLN A O 1
ATOM 756 N N . SER A 1 91 ? 4.646 -5.770 -10.984 1.00 91.62 91 SER A N 1
ATOM 757 C CA . SER A 1 91 ? 5.524 -5.482 -9.843 1.00 9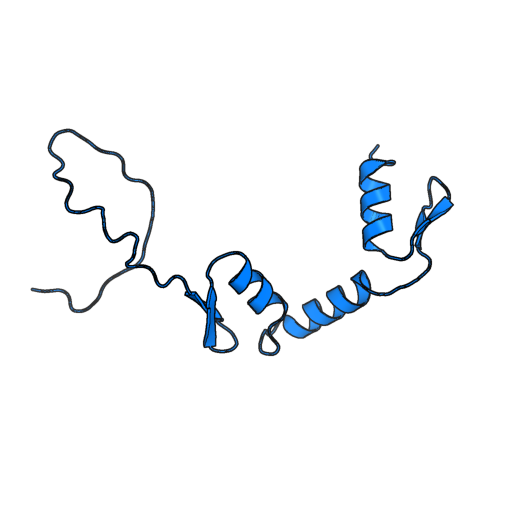1.62 91 SER A CA 1
ATOM 758 C C . SER A 1 91 ? 6.923 -6.072 -10.034 1.00 91.62 91 SER A C 1
ATOM 760 O O . SER A 1 91 ? 7.914 -5.382 -9.808 1.00 91.62 91 SER A O 1
ATOM 762 N N . SER A 1 92 ? 7.011 -7.313 -10.519 1.00 92.38 92 SER A N 1
ATOM 763 C CA . SER A 1 92 ? 8.279 -7.986 -10.815 1.00 92.38 92 SER A CA 1
ATOM 764 C C . SER A 1 92 ? 9.064 -7.265 -11.908 1.00 92.38 92 SER A C 1
ATOM 766 O O . SER A 1 92 ? 10.254 -7.020 -11.727 1.00 92.38 92 SER A O 1
ATOM 768 N N . LEU A 1 93 ? 8.399 -6.853 -12.995 1.00 94.19 93 LEU A N 1
ATOM 769 C CA . LEU A 1 93 ? 9.036 -6.055 -14.046 1.00 94.19 93 LEU A CA 1
ATOM 770 C C . LEU A 1 93 ? 9.540 -4.706 -13.504 1.00 94.19 93 LEU A C 1
ATOM 772 O O . LEU A 1 93 ? 10.644 -4.285 -13.838 1.00 94.19 93 LEU A O 1
ATOM 776 N N . ARG A 1 94 ? 8.759 -4.030 -12.650 1.00 91.94 94 ARG A N 1
ATOM 777 C CA . ARG A 1 94 ? 9.153 -2.748 -12.041 1.00 91.94 94 ARG A CA 1
ATOM 778 C C . ARG A 1 94 ? 10.407 -2.896 -11.178 1.00 91.94 94 ARG A C 1
ATOM 780 O O . ARG A 1 94 ? 11.331 -2.104 -11.321 1.00 91.94 94 ARG A O 1
ATOM 787 N N . VAL A 1 95 ? 10.449 -3.910 -10.310 1.00 92.81 95 VAL A N 1
ATOM 788 C CA . VAL A 1 95 ? 11.627 -4.192 -9.471 1.00 92.81 95 VAL A CA 1
ATOM 789 C C . VAL A 1 95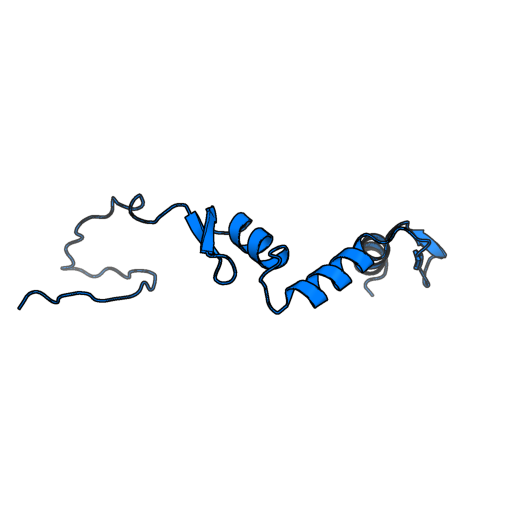 ? 12.835 -4.553 -10.332 1.00 92.81 95 VAL A C 1
ATOM 791 O O . VAL A 1 95 ? 13.929 -4.076 -10.055 1.00 92.81 95 VAL A O 1
ATOM 794 N N . HIS A 1 96 ? 12.639 -5.341 -11.390 1.00 93.94 96 HIS A N 1
ATOM 795 C CA . HIS A 1 96 ? 13.695 -5.669 -12.342 1.00 93.94 96 HIS A CA 1
ATOM 796 C C . HIS A 1 96 ? 14.273 -4.416 -13.015 1.00 93.94 96 HIS A C 1
ATOM 798 O O . HIS A 1 96 ? 15.481 -4.215 -12.958 1.00 93.94 96 HIS A O 1
ATOM 804 N N . LYS A 1 97 ? 13.428 -3.534 -13.569 1.00 93.31 97 LYS A N 1
ATOM 805 C CA . LYS A 1 97 ? 13.884 -2.267 -14.166 1.00 93.31 97 LYS A CA 1
ATOM 806 C C . LYS A 1 97 ? 14.661 -1.411 -13.156 1.00 93.31 97 LYS A C 1
ATOM 808 O O . LYS A 1 97 ? 15.701 -0.872 -13.498 1.00 93.31 97 LYS A O 1
ATOM 813 N N . MET A 1 98 ? 14.190 -1.334 -11.910 1.00 92.88 98 MET A N 1
ATOM 814 C CA . MET A 1 98 ? 14.832 -0.543 -10.852 1.00 92.88 98 MET A CA 1
ATOM 815 C C . MET A 1 98 ? 16.181 -1.103 -10.381 1.00 92.88 98 MET A C 1
ATOM 817 O O . MET A 1 98 ? 16.980 -0.341 -9.864 1.00 92.88 98 MET A O 1
ATOM 821 N N . ARG A 1 99 ? 16.420 -2.415 -10.471 1.00 93.88 99 ARG A N 1
ATOM 822 C CA . ARG A 1 99 ? 17.663 -3.035 -9.972 1.00 93.88 99 ARG A CA 1
ATOM 823 C C . ARG A 1 99 ? 18.701 -3.258 -11.061 1.00 93.88 99 ARG A C 1
ATOM 825 O O . ARG A 1 99 ? 19.885 -3.096 -10.811 1.00 93.88 99 ARG A O 1
ATOM 832 N N . GLU A 1 100 ? 18.247 -3.652 -12.245 1.00 90.94 100 GLU A N 1
ATOM 833 C CA . GLU A 1 100 ? 19.120 -4.090 -13.338 1.00 90.94 100 GLU A CA 1
ATOM 834 C C . GLU A 1 100 ? 19.317 -2.999 -14.399 1.00 90.94 100 GLU A C 1
ATOM 836 O O . GLU A 1 100 ? 20.251 -3.065 -15.194 1.00 90.94 100 GLU A O 1
ATOM 841 N N . HIS A 1 101 ? 18.416 -2.013 -14.445 1.00 88.56 101 HIS A N 1
ATOM 842 C CA . HIS A 1 101 ? 18.391 -0.957 -15.463 1.00 88.56 101 HIS A CA 1
ATOM 843 C C . HIS A 1 101 ? 18.244 0.444 -14.858 1.00 88.56 101 HIS A C 1
ATOM 845 O O . HIS A 1 101 ? 17.849 1.379 -15.552 1.00 88.56 101 HIS A O 1
ATOM 851 N N . SER A 1 102 ? 18.548 0.596 -13.568 1.00 77.81 102 SER A N 1
ATOM 852 C CA . SER A 1 102 ? 18.754 1.901 -12.946 1.00 77.81 102 SER A CA 1
ATOM 853 C C . SER A 1 102 ? 20.070 2.486 -13.460 1.00 77.81 102 SER A C 1
ATOM 855 O O . SER A 1 102 ? 21.125 2.207 -12.889 1.00 77.81 102 SER A O 1
ATOM 857 N N . ALA A 1 103 ? 19.993 3.218 -14.569 1.00 59.16 103 ALA A N 1
ATOM 858 C CA . ALA A 1 103 ? 21.036 4.126 -15.036 1.00 59.16 103 ALA A CA 1
ATOM 859 C C . ALA A 1 103 ? 20.748 5.540 -14.520 1.00 59.16 103 ALA A C 1
ATOM 861 O O . ALA A 1 103 ? 19.553 5.924 -14.525 1.00 59.16 103 ALA A O 1
#

Nearest PDB structures (foldseek):
  5t0u-assembly2_D  TM=4.754E-01  e=4.715E-02  Homo sapiens
  5kkq-assembly2_D  TM=4.826E-01  e=8.655E-02  Homo sapiens
  2drp-assembly1_A  TM=4.099E-01  e=6.176E-02  Drosophila melanogaster
  2drp-assembly2_D  TM=4.169E-01  e=7.069E-02  Drosophila melanogaster
  2rv7-assembly1_A  TM=3.832E-01  e=6.176E-02  Homo sapiens

pLDDT: mean 75.81, std 18.99, range [37.19, 94.5]

Foldseek 3Di:
DDDPDDDDDDDDDDDDPPDDDDDPDCPVPDPLWDAAPQPRDTFGPDPGNVVCQLCPPRNPCVVVSVVVVCQQPQFDWDADPPPRDTDRGPVVNVVCCVPVVVD

Organism: Phytophthora nicotianae (NCBI:txid4792)

Secondary structure (DSSP, 8-state):
---S--------PPP-TT-------GGGGS-SEEE-TTT--EEETTHHHHHHHHH-TT-TTHHHHHHHHHHHT----EE-TTT--EESSHHHHHHHHHHHS--

Solvent-accessible surface area (backbone atoms only — not comparable to full-atom values): 6692 Å² total; per-residue (Å²): 134,85,81,92,78,89,81,82,91,83,83,88,85,87,88,63,97,87,70,82,89,73,75,87,73,66,81,76,73,54,72,70,47,38,66,38,92,57,76,65,50,75,30,48,52,63,71,56,35,54,48,46,56,57,68,31,81,61,28,90,62,23,63,60,44,49,53,51,51,54,54,50,70,37,77,48,87,31,66,39,93,87,76,65,52,72,26,58,26,56,57,57,41,52,53,47,44,61,73,79,61,66,124

Mean predicted aligned error: 14.25 Å

Radius of gyration: 23.66 Å; Cα contacts (8 Å, |Δi|>4)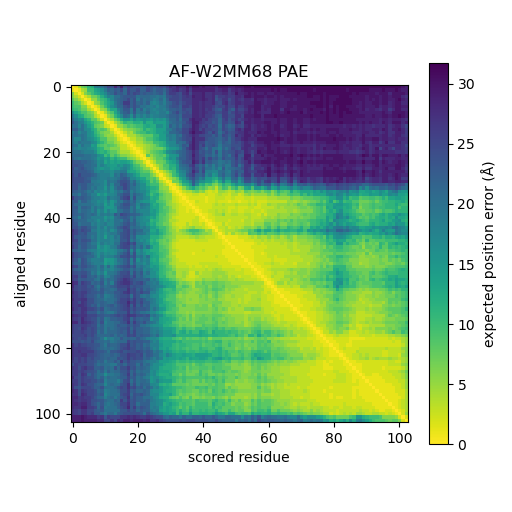: 80; chains: 1; bounding box: 37×36×63 Å

InterPro domains:
  IPR013087 Zinc finger C2H2-type [PF00096] (78-101)
  IPR013087 Zinc finger C2H2-type [PF13912] (35-53)
  IPR013087 Zinc finger C2H2-type [PS00028] (80-101)
  IPR013087 Zinc finger C2H2-type [PS50157] (78-103)
  IPR013087 Zinc finger C2H2-type [SM00355] (78-101)
  IPR036236 Zinc finger C2H2 superfamily [SSF57667] (76-102)

Sequence (103 aa):
MPYTTTNYRLHCYLSYAGMKWTPDIVQDALPQHGECQYCGEKVEKGQALRKHRFYCEKNPMGVENRLKRKREYKKGEYKCEVCDKVFKHQSSLRVHKMREHSA